Protein AF-A0A8T6UAI8-F1 (afdb_monomer_lite)

pLDDT: mean 90.88, std 8.51, range [58.03, 98.06]

Structure (mmCIF, N/CA/C/O backbone):
data_AF-A0A8T6UAI8-F1
#
_entry.id   AF-A0A8T6UAI8-F1
#
loop_
_atom_site.group_PDB
_atom_site.id
_atom_site.type_symbol
_atom_site.label_atom_id
_atom_site.label_alt_id
_atom_site.label_comp_id
_atom_site.label_asym_id
_atom_site.label_entity_id
_atom_site.label_seq_id
_atom_site.pdbx_PDB_ins_code
_atom_site.Cartn_x
_atom_site.Cartn_y
_atom_site.Cartn_z
_atom_site.occupancy
_atom_site.B_iso_or_equiv
_atom_site.auth_seq_id
_atom_site.auth_comp_id
_atom_site.auth_asym_id
_atom_site.auth_atom_id
_atom_site.pdbx_PDB_model_num
ATOM 1 N N . VAL A 1 1 ? -4.493 13.563 13.092 1.00 75.31 1 VAL A N 1
ATOM 2 C CA . VAL A 1 1 ? -4.515 12.876 11.778 1.00 75.31 1 VAL A CA 1
ATOM 3 C C . VAL A 1 1 ? -5.345 11.618 11.944 1.00 75.31 1 VAL A C 1
ATOM 5 O O . VAL A 1 1 ? -5.047 10.876 12.867 1.00 75.31 1 VAL A O 1
ATOM 8 N N . THR A 1 2 ? -6.385 11.413 11.135 1.00 92.75 2 THR A N 1
ATOM 9 C CA . THR A 1 2 ? -7.278 10.233 11.216 1.00 92.75 2 THR A CA 1
ATOM 10 C C . THR A 1 2 ? -7.070 9.249 10.065 1.00 92.75 2 THR A C 1
ATOM 12 O O . THR A 1 2 ? -7.408 8.078 10.187 1.00 92.75 2 THR A O 1
ATOM 15 N N . ARG A 1 3 ? -6.437 9.697 8.973 1.00 94.94 3 ARG A N 1
ATOM 16 C CA . ARG A 1 3 ? -6.245 8.917 7.752 1.00 94.94 3 ARG A CA 1
ATOM 17 C C . ARG A 1 3 ? -4.869 9.145 7.139 1.00 94.94 3 ARG A C 1
ATOM 19 O O . ARG A 1 3 ? -4.412 10.287 7.072 1.00 94.94 3 ARG A O 1
ATOM 26 N N . MET A 1 4 ? -4.235 8.075 6.667 1.00 97.00 4 MET A N 1
ATOM 27 C CA . MET A 1 4 ? -2.940 8.102 5.977 1.00 97.00 4 MET A CA 1
ATOM 28 C C . MET A 1 4 ? -2.998 7.336 4.651 1.00 97.00 4 MET A C 1
ATOM 30 O O . MET A 1 4 ? -3.772 6.389 4.514 1.00 97.00 4 MET A O 1
ATOM 34 N N . TYR A 1 5 ? -2.157 7.742 3.697 1.00 97.25 5 TYR A N 1
ATOM 35 C CA . TYR A 1 5 ? -2.033 7.132 2.373 1.00 97.25 5 TYR A CA 1
ATOM 36 C C . TYR A 1 5 ? -0.570 6.928 2.015 1.00 97.25 5 TYR A C 1
ATOM 38 O O . TYR A 1 5 ? 0.252 7.809 2.263 1.00 97.25 5 TYR A O 1
ATOM 46 N N . TRP A 1 6 ? -0.260 5.786 1.415 1.00 97.88 6 TRP A N 1
ATOM 47 C CA . TRP A 1 6 ? 1.057 5.500 0.855 1.00 97.88 6 TRP A CA 1
ATOM 48 C C . TRP A 1 6 ? 0.966 4.339 -0.130 1.00 97.88 6 TRP A C 1
ATOM 50 O O . TRP A 1 6 ? -0.097 3.746 -0.329 1.00 97.88 6 TRP A O 1
ATOM 60 N N . THR A 1 7 ? 2.102 4.014 -0.737 1.00 97.31 7 THR A N 1
ATOM 61 C CA . THR A 1 7 ? 2.229 2.920 -1.690 1.00 97.31 7 THR A CA 1
ATOM 62 C C . THR A 1 7 ? 3.210 1.860 -1.216 1.00 97.31 7 THR A C 1
ATOM 64 O O . THR A 1 7 ? 4.179 2.176 -0.526 1.00 97.31 7 THR A O 1
ATOM 67 N N . PHE A 1 8 ? 3.009 0.607 -1.619 1.00 96.50 8 PHE A N 1
ATOM 68 C CA . PHE A 1 8 ? 3.995 -0.456 -1.406 1.00 96.50 8 PHE A CA 1
ATOM 69 C C . PHE A 1 8 ? 4.020 -1.453 -2.575 1.00 96.50 8 PHE A C 1
ATOM 71 O O . PHE A 1 8 ? 3.096 -1.486 -3.386 1.00 96.50 8 PHE A O 1
ATOM 78 N N . ASP A 1 9 ? 5.111 -2.218 -2.686 1.00 95.00 9 ASP A N 1
ATOM 79 C CA . ASP A 1 9 ? 5.275 -3.271 -3.701 1.00 95.00 9 ASP A CA 1
ATOM 80 C C . ASP A 1 9 ? 4.355 -4.471 -3.390 1.00 95.00 9 ASP A C 1
ATOM 82 O O . ASP A 1 9 ? 4.490 -5.051 -2.305 1.00 95.00 9 ASP A O 1
ATOM 86 N N . PRO A 1 10 ? 3.440 -4.866 -4.293 1.00 94.38 10 PRO A N 1
ATOM 87 C CA . PRO A 1 10 ? 2.531 -5.986 -4.060 1.00 94.38 10 PRO A CA 1
ATOM 88 C C . PRO A 1 10 ? 3.240 -7.346 -3.942 1.00 94.38 10 PRO A C 1
ATOM 90 O O . PRO A 1 10 ? 2.698 -8.251 -3.302 1.00 94.38 10 PRO A O 1
ATOM 93 N N . LEU A 1 11 ? 4.433 -7.507 -4.520 1.00 92.62 11 LEU A N 1
ATOM 94 C CA . LEU A 1 11 ? 5.192 -8.762 -4.520 1.00 92.62 11 LEU A CA 1
ATOM 95 C C . LEU A 1 11 ? 6.077 -8.923 -3.273 1.00 92.62 11 LEU A C 1
ATOM 97 O O . LEU A 1 11 ? 6.467 -10.041 -2.920 1.00 92.62 11 LEU A O 1
ATOM 101 N N . GLU A 1 12 ? 6.327 -7.843 -2.532 1.00 93.69 12 GLU A N 1
ATOM 102 C CA . GLU A 1 12 ? 7.044 -7.885 -1.255 1.00 93.69 12 GLU A CA 1
ATOM 103 C C . GLU A 1 12 ? 6.142 -8.411 -0.128 1.00 93.69 12 GLU A C 1
ATOM 105 O O . GLU A 1 12 ? 5.572 -7.664 0.672 1.00 93.69 12 GLU A O 1
ATOM 110 N N . SER A 1 13 ? 6.031 -9.739 -0.032 1.00 95.19 13 SER A N 1
ATOM 111 C CA . SER A 1 13 ? 5.099 -10.445 0.870 1.00 95.19 13 SER A CA 1
ATOM 112 C C . SER A 1 13 ? 5.202 -10.020 2.342 1.00 95.19 13 SER A C 1
ATOM 114 O O . SER A 1 13 ? 4.193 -9.919 3.043 1.00 95.19 13 SER A O 1
ATOM 116 N N . ARG A 1 14 ? 6.415 -9.730 2.837 1.00 96.88 14 ARG A N 1
ATOM 117 C CA . ARG A 1 14 ? 6.613 -9.237 4.214 1.00 96.88 14 ARG A CA 1
ATOM 118 C C . ARG A 1 14 ? 5.996 -7.854 4.410 1.00 96.88 14 ARG A C 1
ATOM 120 O O . ARG A 1 14 ? 5.412 -7.583 5.459 1.00 96.88 14 ARG A O 1
ATOM 127 N N . ASN A 1 15 ? 6.106 -7.004 3.395 1.00 96.31 15 ASN A N 1
ATOM 128 C CA . ASN A 1 15 ? 5.523 -5.672 3.392 1.00 96.31 15 ASN A CA 1
ATOM 129 C C . ASN A 1 15 ? 3.995 -5.765 3.260 1.00 96.31 15 ASN A C 1
ATOM 131 O O . ASN A 1 15 ? 3.277 -5.088 3.991 1.00 96.31 15 ASN A O 1
ATOM 135 N N . ALA A 1 16 ? 3.484 -6.677 2.428 1.00 97.25 16 ALA A N 1
ATOM 136 C CA . ALA A 1 16 ? 2.051 -6.956 2.340 1.00 97.25 16 ALA A CA 1
ATOM 137 C C . ALA A 1 16 ? 1.464 -7.378 3.699 1.00 97.25 16 ALA A C 1
ATOM 139 O O . ALA A 1 16 ? 0.462 -6.815 4.140 1.00 97.25 16 ALA A O 1
ATOM 140 N N . TYR A 1 17 ? 2.120 -8.297 4.415 1.00 97.31 17 TYR A N 1
ATOM 141 C CA . TYR A 1 17 ? 1.679 -8.714 5.749 1.00 97.31 17 TYR A CA 1
ATOM 142 C C . TYR A 1 17 ? 1.683 -7.556 6.760 1.00 97.31 17 TYR A C 1
ATOM 144 O O . TYR A 1 17 ? 0.722 -7.380 7.514 1.00 97.31 17 TYR A O 1
ATOM 152 N N . LEU A 1 18 ? 2.730 -6.725 6.761 1.00 97.19 18 LEU A N 1
ATOM 153 C CA . LEU A 1 18 ? 2.789 -5.537 7.613 1.00 97.19 18 LEU A CA 1
ATOM 154 C C . LEU A 1 18 ? 1.627 -4.576 7.317 1.00 97.19 18 LEU A C 1
ATOM 156 O O . LEU A 1 18 ? 0.858 -4.250 8.220 1.00 97.19 18 LEU A O 1
ATOM 160 N N . ASN A 1 19 ? 1.475 -4.150 6.063 1.00 97.62 19 ASN A N 1
ATOM 161 C CA . ASN A 1 19 ? 0.482 -3.144 5.687 1.00 97.62 19 ASN A CA 1
ATOM 162 C C . ASN A 1 19 ? -0.951 -3.651 5.884 1.00 97.62 19 ASN A C 1
ATOM 164 O O . ASN A 1 19 ? -1.782 -2.956 6.465 1.00 97.62 19 ASN A O 1
ATOM 168 N N . LEU A 1 20 ? -1.251 -4.867 5.429 1.00 96.19 20 LEU A N 1
ATOM 169 C CA . LEU A 1 20 ? -2.630 -5.344 5.334 1.00 96.19 20 LEU A CA 1
ATOM 170 C C . LEU A 1 20 ? -3.105 -6.070 6.591 1.00 96.19 20 LEU A C 1
ATOM 172 O O . LEU A 1 20 ? -4.277 -5.941 6.954 1.00 96.19 20 LEU A O 1
ATOM 176 N N . SER A 1 21 ? -2.220 -6.829 7.244 1.00 95.44 21 SER A N 1
ATOM 177 C CA . SER A 1 21 ? -2.572 -7.665 8.398 1.00 95.44 21 SER A CA 1
ATOM 178 C C . SER A 1 21 ? -2.197 -7.023 9.727 1.00 95.44 21 SER A C 1
ATOM 180 O O . SER A 1 21 ? -2.976 -7.117 10.668 1.00 95.44 21 SER A O 1
ATOM 182 N N . ARG A 1 22 ? -1.023 -6.384 9.830 1.00 95.06 22 ARG A N 1
ATOM 183 C CA . ARG A 1 22 ? -0.560 -5.802 11.105 1.00 95.06 22 ARG A CA 1
ATOM 184 C C . ARG A 1 22 ? -1.089 -4.394 11.328 1.00 95.06 22 ARG A C 1
ATOM 186 O O . ARG A 1 22 ? -1.569 -4.111 12.415 1.00 95.06 22 ARG A O 1
ATOM 193 N N . LEU A 1 23 ? -1.009 -3.532 10.316 1.00 95.19 23 LEU A N 1
ATOM 194 C CA . LEU A 1 23 ? -1.542 -2.170 10.404 1.00 95.19 23 LEU A CA 1
ATOM 195 C C . LEU A 1 23 ? -3.044 -2.125 10.122 1.00 95.19 23 LEU A C 1
ATOM 197 O O . LEU A 1 23 ? -3.744 -1.260 10.632 1.00 95.19 23 LEU A O 1
ATOM 201 N N . GLY A 1 24 ? -3.558 -3.045 9.305 1.00 95.81 24 GLY A N 1
ATOM 202 C CA . GLY A 1 24 ? -4.953 -2.990 8.888 1.00 95.81 24 GLY A CA 1
ATOM 203 C C . GLY A 1 24 ? -5.219 -1.895 7.847 1.00 95.81 24 GLY A C 1
ATOM 204 O O . GLY A 1 24 ? -6.351 -1.414 7.736 1.00 95.81 24 GLY A O 1
ATOM 205 N N . ALA A 1 25 ? -4.222 -1.536 7.034 1.00 97.06 25 ALA A N 1
ATOM 206 C CA . ALA A 1 25 ? -4.433 -0.715 5.847 1.00 97.06 25 ALA A CA 1
ATOM 207 C C . ALA A 1 25 ? -5.239 -1.482 4.781 1.00 97.06 25 ALA A C 1
ATOM 209 O O . ALA A 1 25 ? -5.242 -2.720 4.735 1.00 97.06 25 ALA A O 1
ATOM 210 N N . VAL A 1 26 ? -5.951 -0.743 3.932 1.00 96.94 26 VAL A N 1
ATOM 211 C CA . VAL A 1 26 ? -6.816 -1.281 2.875 1.00 96.94 26 VAL A CA 1
ATOM 212 C C . VAL A 1 26 ? -6.319 -0.793 1.522 1.00 96.94 26 VAL A C 1
ATOM 214 O O . VAL A 1 26 ? -6.151 0.409 1.327 1.00 96.94 26 VAL A O 1
ATOM 217 N N . VAL A 1 27 ? -6.112 -1.721 0.585 1.00 97.81 27 VAL A N 1
ATOM 218 C CA . VAL A 1 27 ? -5.785 -1.398 -0.812 1.00 97.81 27 VAL A CA 1
ATOM 219 C C . VAL A 1 27 ? -6.975 -0.696 -1.455 1.00 97.81 27 VAL A C 1
ATOM 221 O O . VAL A 1 27 ? -8.101 -1.194 -1.401 1.00 97.81 27 VAL A O 1
ATOM 224 N N . ARG A 1 28 ? -6.730 0.478 -2.037 1.00 97.62 28 ARG A N 1
ATOM 225 C CA . ARG A 1 28 ? -7.734 1.262 -2.769 1.00 97.62 28 ARG A CA 1
ATOM 226 C C . ARG A 1 28 ? -7.504 1.248 -4.268 1.00 97.62 28 ARG A C 1
ATOM 228 O O . ARG A 1 28 ? -8.475 1.296 -5.012 1.00 97.62 28 ARG A O 1
ATOM 235 N N . GLU A 1 29 ? -6.250 1.152 -4.689 1.00 97.81 29 GLU A N 1
ATOM 236 C CA . GLU A 1 29 ? -5.879 1.205 -6.097 1.00 97.81 29 GLU A CA 1
ATOM 237 C C . GLU A 1 29 ? -4.649 0.335 -6.366 1.00 97.81 29 GLU A C 1
ATOM 239 O O . GLU A 1 29 ? -3.785 0.157 -5.501 1.00 97.81 29 GLU A O 1
ATOM 244 N N . TYR A 1 30 ? -4.597 -0.203 -7.581 1.00 97.19 30 TYR A N 1
ATOM 245 C CA . TYR A 1 30 ? -3.418 -0.822 -8.164 1.00 97.19 30 TYR A CA 1
ATOM 246 C C . TYR A 1 30 ? -2.880 0.101 -9.256 1.00 97.19 30 TYR A C 1
ATOM 248 O O . TYR A 1 30 ? -3.571 0.356 -10.241 1.00 97.19 30 TYR A O 1
ATOM 256 N N . ALA A 1 31 ? -1.661 0.591 -9.062 1.00 96.75 31 ALA A N 1
ATOM 257 C CA . ALA A 1 31 ? -0.954 1.442 -10.002 1.00 96.75 31 ALA A CA 1
ATOM 258 C C . ALA A 1 31 ? 0.103 0.598 -10.736 1.00 96.75 31 ALA A C 1
ATOM 260 O O . ALA A 1 31 ? 1.117 0.251 -10.118 1.00 96.75 31 ALA A O 1
ATOM 261 N N . PRO A 1 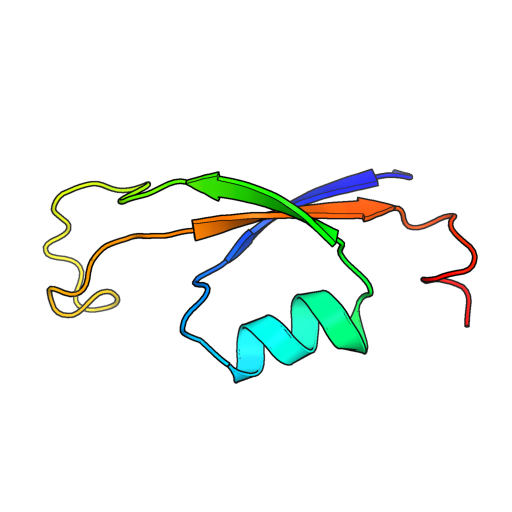32 ? -0.123 0.239 -12.013 1.00 93.94 32 PRO A N 1
ATOM 262 C CA . PRO A 1 32 ? 0.870 -0.479 -12.798 1.00 93.94 32 PRO A CA 1
ATOM 263 C C . PRO A 1 32 ? 2.070 0.424 -13.099 1.00 93.94 32 PRO A C 1
ATOM 265 O O . PRO A 1 32 ? 1.880 1.600 -13.414 1.00 93.94 32 PRO A O 1
ATOM 268 N N . ASP A 1 33 ? 3.281 -0.126 -12.998 1.00 91.12 33 ASP A N 1
ATOM 269 C CA . ASP A 1 33 ? 4.546 0.554 -13.314 1.00 91.12 33 ASP A CA 1
ATOM 270 C C . ASP A 1 33 ? 4.618 2.008 -12.813 1.00 91.12 33 ASP A C 1
ATOM 272 O O . ASP A 1 33 ? 4.925 2.940 -13.560 1.00 91.12 33 ASP A O 1
ATOM 276 N N . MET A 1 34 ? 4.337 2.219 -11.523 1.00 91.81 34 MET A N 1
ATOM 277 C CA . MET A 1 34 ? 4.179 3.552 -10.929 1.00 91.81 34 MET A CA 1
ATOM 278 C C . MET A 1 34 ? 5.396 4.469 -11.131 1.00 91.81 34 MET A C 1
ATOM 280 O O . MET A 1 34 ? 5.255 5.692 -11.164 1.00 91.81 34 MET A O 1
ATOM 284 N N . TYR A 1 35 ? 6.592 3.894 -11.256 1.00 88.56 35 TYR A N 1
ATOM 285 C CA . TYR A 1 35 ? 7.833 4.631 -11.497 1.00 88.56 35 TYR A CA 1
ATOM 286 C C . TYR A 1 35 ? 8.374 4.458 -12.925 1.00 88.56 35 TYR A C 1
ATOM 288 O O . TYR A 1 35 ? 9.440 4.990 -13.233 1.00 88.56 35 TYR A O 1
ATOM 296 N N . GLY A 1 36 ? 7.651 3.748 -13.796 1.00 86.06 36 GLY A N 1
ATOM 297 C CA . GLY A 1 36 ? 8.065 3.442 -15.161 1.00 86.06 36 GLY A CA 1
ATOM 298 C C . GLY A 1 36 ? 9.343 2.600 -15.227 1.00 86.06 36 GLY A C 1
ATOM 299 O O . GLY A 1 36 ? 9.629 1.788 -14.343 1.00 86.06 36 GLY A O 1
ATOM 300 N N . VAL A 1 37 ? 10.123 2.810 -16.292 1.00 78.62 37 VAL A N 1
ATOM 301 C CA . VAL A 1 37 ? 11.428 2.161 -16.471 1.00 78.62 37 VAL A CA 1
ATOM 302 C C . VAL A 1 37 ? 12.396 2.714 -15.431 1.00 78.62 37 VAL A C 1
ATOM 304 O O . VAL A 1 37 ? 12.750 3.892 -15.450 1.00 78.62 37 VAL A O 1
ATOM 307 N N . SER A 1 38 ? 12.813 1.850 -14.511 1.00 73.81 38 SER A N 1
ATOM 308 C CA . SER A 1 38 ? 13.713 2.207 -13.425 1.00 73.81 38 SER A CA 1
ATOM 309 C C . SER A 1 38 ? 14.990 1.379 -13.499 1.00 73.81 38 SER A C 1
ATOM 311 O O . SER A 1 38 ? 14.959 0.171 -13.287 1.00 73.81 38 SER A O 1
ATOM 313 N N . ASP A 1 39 ? 16.128 2.051 -13.675 1.00 75.12 39 ASP A N 1
ATOM 314 C CA . ASP A 1 39 ? 17.465 1.443 -13.550 1.00 75.12 39 ASP A CA 1
ATOM 315 C C . ASP A 1 39 ? 17.900 1.286 -12.081 1.00 75.12 39 ASP A C 1
ATOM 317 O O . ASP A 1 39 ? 19.060 1.011 -11.770 1.00 75.12 39 ASP A O 1
ATOM 321 N N . SER A 1 40 ? 16.974 1.499 -11.140 1.00 80.31 40 SER A N 1
ATOM 322 C CA . SER A 1 40 ? 17.267 1.396 -9.719 1.00 80.31 40 SER A CA 1
ATOM 323 C C . SER A 1 40 ? 17.671 -0.038 -9.358 1.00 80.31 40 SER A C 1
ATOM 325 O O . SER A 1 40 ? 16.901 -0.975 -9.610 1.00 80.31 40 SER A O 1
ATOM 327 N N . PRO A 1 41 ? 18.801 -0.227 -8.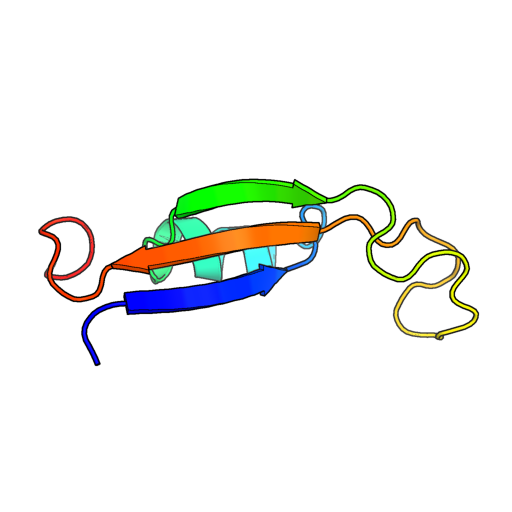648 1.00 76.69 41 PRO A N 1
ATOM 328 C CA . PRO A 1 41 ? 19.182 -1.528 -8.101 1.00 76.69 41 PRO A CA 1
ATOM 329 C C . PRO A 1 41 ? 18.112 -2.130 -7.184 1.00 76.69 41 PRO A C 1
ATOM 331 O O . PRO A 1 41 ? 18.094 -3.340 -6.971 1.00 76.69 41 PRO A O 1
ATOM 334 N N . LEU A 1 42 ? 17.222 -1.296 -6.635 1.00 77.38 42 LEU A N 1
ATOM 335 C CA . LEU A 1 42 ? 16.115 -1.733 -5.793 1.00 77.38 42 LEU A CA 1
ATOM 336 C C . LEU A 1 42 ? 15.094 -2.565 -6.581 1.00 77.38 42 LEU A C 1
ATOM 338 O O . LEU A 1 42 ? 14.620 -3.577 -6.078 1.00 77.38 42 LEU A O 1
ATOM 342 N N . HIS A 1 43 ? 14.787 -2.150 -7.811 1.00 77.50 43 HIS A N 1
ATOM 343 C CA . HIS A 1 43 ? 13.785 -2.800 -8.654 1.00 77.50 43 HIS A CA 1
ATOM 344 C C . HIS A 1 43 ? 14.386 -3.947 -9.480 1.00 77.50 43 HIS A C 1
ATOM 346 O O . HIS A 1 43 ? 13.657 -4.833 -9.902 1.00 77.50 43 HIS A O 1
ATOM 352 N N . ARG A 1 44 ? 15.717 -3.981 -9.677 1.00 77.19 44 ARG A N 1
ATOM 353 C CA . ARG A 1 44 ? 16.451 -5.054 -10.393 1.00 77.19 44 ARG A CA 1
ATOM 354 C C . ARG A 1 44 ? 15.847 -5.426 -11.758 1.00 77.19 44 ARG A C 1
ATOM 356 O O . ARG A 1 44 ? 15.894 -6.587 -12.158 1.00 77.19 44 ARG A O 1
ATOM 363 N N . GLY A 1 45 ? 15.270 -4.451 -12.459 1.00 76.50 45 GLY A N 1
ATOM 364 C CA . GLY A 1 45 ? 14.600 -4.664 -13.745 1.00 76.50 45 GLY A CA 1
ATOM 365 C C . GLY A 1 45 ? 13.205 -5.297 -13.662 1.00 76.50 45 GLY A C 1
ATOM 366 O O . GLY A 1 45 ? 12.639 -5.618 -14.702 1.00 76.50 45 GLY A O 1
ATOM 367 N N . LEU A 1 46 ? 12.642 -5.480 -12.463 1.00 80.62 46 LEU A N 1
ATOM 368 C CA . LEU A 1 46 ? 11.226 -5.804 -12.278 1.00 80.62 46 LEU A CA 1
ATOM 369 C C . LEU A 1 46 ? 10.363 -4.551 -12.482 1.00 80.62 46 LEU A C 1
ATOM 371 O O . LEU A 1 46 ? 10.822 -3.427 -12.259 1.00 80.62 46 LEU A O 1
ATOM 375 N N . GLY A 1 47 ? 9.110 -4.769 -12.891 1.00 84.38 47 GLY A N 1
ATOM 376 C CA . GLY A 1 47 ? 8.099 -3.718 -12.999 1.00 84.38 47 GLY A CA 1
ATOM 377 C C . GLY A 1 47 ? 7.903 -2.985 -11.674 1.00 84.38 47 GLY A C 1
ATOM 378 O O . GLY A 1 47 ? 8.182 -3.515 -10.596 1.00 84.38 47 GLY A O 1
ATOM 379 N N . THR A 1 48 ? 7.445 -1.741 -11.747 1.00 91.88 48 THR A N 1
ATOM 380 C CA . THR A 1 48 ? 7.337 -0.863 -10.567 1.00 91.88 48 THR A CA 1
ATOM 381 C C . THR A 1 48 ? 5.904 -0.734 -10.072 1.00 91.88 48 THR A C 1
ATOM 383 O O . THR A 1 48 ? 5.487 0.329 -9.609 1.00 91.88 48 THR A O 1
ATOM 386 N N . ASP A 1 49 ? 5.158 -1.831 -10.160 1.00 94.31 49 ASP A N 1
ATOM 387 C CA . ASP A 1 49 ? 3.774 -1.930 -9.714 1.00 94.31 49 ASP A CA 1
ATOM 388 C C . ASP A 1 49 ? 3.633 -1.573 -8.233 1.00 94.31 49 ASP A C 1
ATOM 390 O O . ASP A 1 49 ? 4.462 -1.938 -7.390 1.00 94.31 49 ASP A O 1
ATOM 394 N N . ARG A 1 50 ? 2.561 -0.857 -7.889 1.00 96.25 50 ARG A N 1
ATOM 395 C CA . ARG A 1 50 ? 2.284 -0.443 -6.512 1.00 96.25 50 ARG A CA 1
ATOM 396 C C . ARG A 1 50 ? 0.826 -0.624 -6.145 1.00 96.25 50 ARG A C 1
ATOM 398 O O . ARG A 1 50 ? -0.075 -0.260 -6.894 1.00 96.25 50 ARG A O 1
ATOM 405 N N . PHE A 1 51 ? 0.590 -1.085 -4.922 1.00 98.06 51 PHE A N 1
ATOM 406 C CA . PHE A 1 51 ? -0.695 -0.863 -4.273 1.00 98.06 51 PHE A CA 1
ATOM 407 C C . PHE A 1 51 ? -0.700 0.486 -3.579 1.00 98.06 51 PHE A C 1
ATOM 409 O O . PHE A 1 51 ? 0.188 0.764 -2.775 1.00 98.06 51 PHE A O 1
ATOM 416 N N . VAL A 1 52 ? -1.736 1.280 -3.838 1.00 97.94 52 VAL A N 1
ATOM 417 C CA . VAL A 1 52 ? -2.070 2.468 -3.054 1.00 97.94 52 VAL A CA 1
ATOM 418 C C . VAL A 1 52 ? -2.994 2.032 -1.928 1.00 97.94 52 VAL A C 1
ATOM 420 O O . VAL A 1 52 ? -4.068 1.467 -2.168 1.00 97.94 52 VAL A O 1
ATOM 423 N N . VAL A 1 53 ? -2.581 2.282 -0.690 1.00 98.06 53 VAL A N 1
ATOM 424 C CA . VAL A 1 53 ? -3.351 1.911 0.497 1.00 98.06 53 VAL A CA 1
ATOM 425 C C . VAL A 1 53 ? -3.827 3.126 1.266 1.00 98.06 53 VAL A C 1
ATOM 427 O O . VAL A 1 53 ? -3.213 4.192 1.249 1.00 98.06 53 VAL A O 1
ATOM 430 N N . THR A 1 54 ? -4.923 2.929 1.988 1.00 97.88 54 THR A N 1
ATOM 431 C CA . THR A 1 54 ? -5.4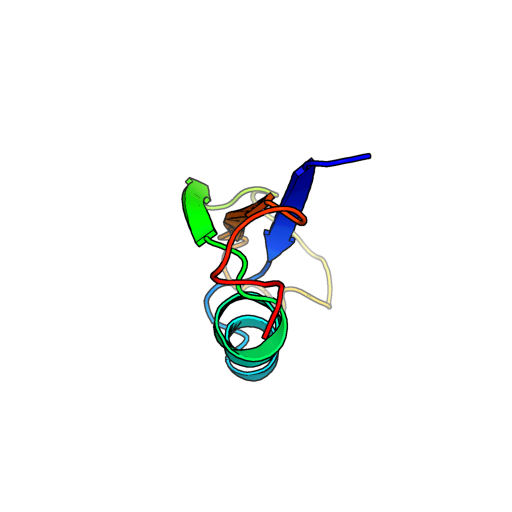23 3.859 2.994 1.00 97.88 54 THR A CA 1
ATOM 432 C C . THR A 1 54 ? -5.420 3.183 4.350 1.00 97.88 54 THR A C 1
ATOM 434 O O . THR A 1 54 ? -5.883 2.048 4.482 1.00 97.88 54 THR A O 1
ATOM 437 N N . TRP A 1 55 ? -4.957 3.899 5.366 1.00 97.19 55 TRP A N 1
ATOM 438 C CA . TRP A 1 55 ? -5.049 3.478 6.756 1.00 97.19 55 TRP A CA 1
ATOM 439 C C . TRP A 1 55 ? -5.928 4.448 7.534 1.00 97.19 55 TRP A C 1
ATOM 441 O O . TRP A 1 55 ? -5.573 5.612 7.716 1.00 97.19 55 TRP A O 1
ATOM 451 N N . GLU A 1 56 ? -7.096 3.949 7.931 1.00 95.44 56 GLU A N 1
ATOM 452 C CA . GLU A 1 56 ?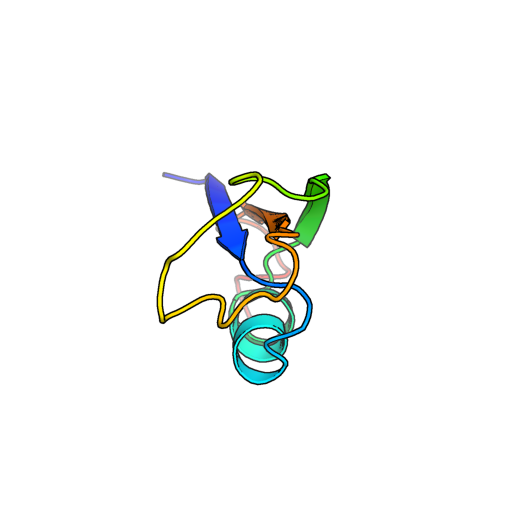 -8.110 4.667 8.705 1.00 95.44 56 GLU A CA 1
ATOM 453 C C . GLU A 1 56 ? -7.907 4.333 10.189 1.00 95.44 56 GLU A C 1
ATOM 455 O O . GLU A 1 56 ? -8.285 3.252 10.657 1.00 95.44 56 GLU A O 1
ATOM 460 N N . LEU A 1 57 ? -7.242 5.239 10.907 1.00 93.38 57 LEU A N 1
ATOM 461 C CA . LEU A 1 57 ? -6.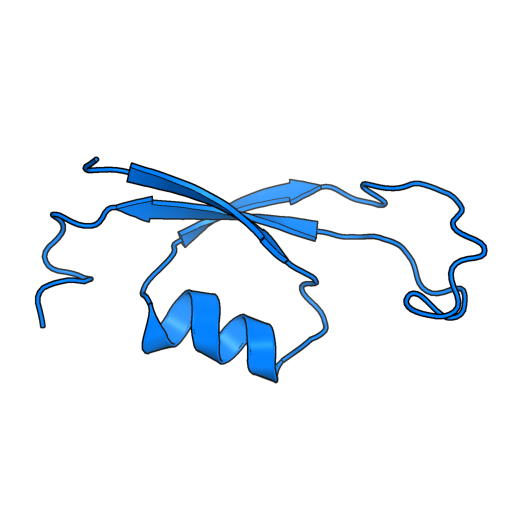706 5.014 12.256 1.00 93.38 57 LEU A CA 1
ATOM 462 C C . LEU A 1 57 ? -7.799 4.861 13.321 1.00 93.38 57 LEU A C 1
ATOM 464 O O . LEU A 1 57 ? -7.569 4.245 14.358 1.00 93.38 57 LEU A O 1
ATOM 468 N N . ASP A 1 58 ? -8.975 5.428 13.077 1.00 93.38 58 ASP A N 1
ATOM 469 C CA . ASP A 1 58 ? -10.115 5.494 13.996 1.00 93.38 58 ASP A CA 1
ATOM 470 C C . ASP A 1 58 ? -11.167 4.400 13.747 1.00 93.38 58 ASP A C 1
ATOM 472 O O . ASP A 1 58 ? -12.247 4.413 14.338 1.00 93.38 58 ASP A O 1
ATOM 476 N N . THR A 1 59 ? -10.855 3.411 12.906 1.00 90.31 59 THR A N 1
ATOM 477 C CA . THR A 1 59 ? -11.768 2.299 12.620 1.00 90.31 59 THR A CA 1
ATOM 478 C C . THR A 1 59 ? -11.583 1.133 13.585 1.00 90.31 59 THR A C 1
ATOM 480 O O . THR A 1 59 ? -10.477 0.835 14.037 1.00 90.31 59 THR A O 1
ATOM 483 N N . ALA A 1 60 ? -12.662 0.381 13.822 1.00 87.94 60 ALA A N 1
ATOM 484 C CA . ALA A 1 60 ? -12.629 -0.838 14.637 1.00 87.94 60 ALA A CA 1
ATOM 485 C C . ALA A 1 60 ? -11.601 -1.876 14.143 1.00 87.94 60 ALA A C 1
ATOM 487 O O . ALA A 1 60 ? -11.117 -2.684 14.924 1.00 87.94 60 ALA A O 1
ATOM 488 N N . ARG A 1 61 ? -11.235 -1.841 12.852 1.00 86.75 61 ARG A N 1
ATOM 489 C CA . ARG A 1 61 ? -10.201 -2.709 12.272 1.00 86.75 61 ARG A CA 1
ATOM 490 C C . ARG A 1 61 ? -8.810 -2.460 12.866 1.00 86.75 61 ARG A C 1
ATOM 492 O O . ARG A 1 61 ? -7.997 -3.377 12.874 1.00 86.75 61 ARG A O 1
ATOM 499 N N . VAL A 1 62 ? -8.533 -1.231 13.297 1.00 88.12 62 VAL A N 1
ATOM 500 C CA . VAL A 1 62 ? -7.212 -0.783 13.769 1.00 88.12 62 VAL A CA 1
ATOM 501 C C . VAL A 1 62 ? -7.151 -0.702 15.299 1.00 88.12 62 VAL A C 1
ATOM 503 O O . VAL A 1 62 ? -6.088 -0.903 15.871 1.00 88.12 62 VAL A O 1
ATOM 506 N N . GLN A 1 63 ? -8.280 -0.450 15.965 1.00 80.69 63 GLN A N 1
ATOM 507 C CA . GLN A 1 63 ? -8.388 -0.222 17.417 1.00 80.69 63 GLN A CA 1
ATOM 508 C C . GLN A 1 63 ? -8.433 -1.513 18.272 1.00 80.69 63 GLN A C 1
ATOM 510 O O . GLN A 1 63 ? -9.042 -1.510 19.340 1.00 80.69 63 GLN A O 1
ATOM 515 N N . ALA A 1 64 ? -7.856 -2.61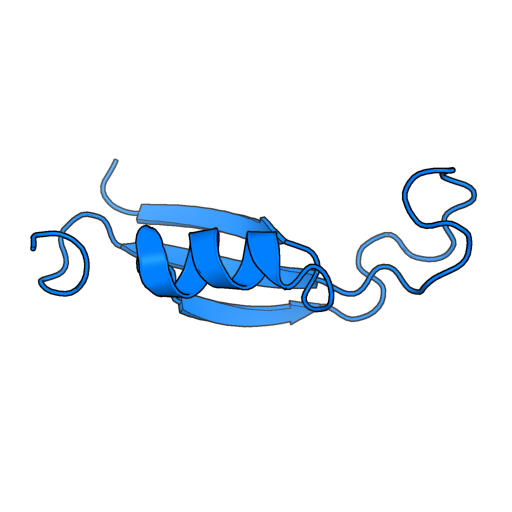9 17.791 1.00 58.03 64 ALA A N 1
ATOM 516 C CA . ALA A 1 64 ? -7.882 -3.917 18.478 1.00 58.03 64 ALA A CA 1
ATOM 517 C C . ALA A 1 64 ? -6.943 -3.985 19.693 1.00 58.03 64 ALA A C 1
ATOM 519 O O . ALA A 1 64 ? -5.813 -3.451 19.602 1.00 58.03 64 ALA A O 1
#

Radius of gyration: 13.27 Å; chains: 1; bounding box: 32×23×35 Å

Secondary structure (DSSP, 8-state):
--EEEEEE-TT-HHHHIIIIIIS--EEEEEETTTT-S---TTTTT----EEEEEEETTSTTT--

Foldseek 3Di:
DQKDKDKDDPPPVVVCCCQCPVQNWDFDDKDWQVVPQDPDPVCVRPRPIITMTMRGCPDPSRPD

Sequence (64 aa):
VTRMYWTFDPLESRNAYLNLSRLGAVVREYAPDMYGVSDSPLHRGLGTDRFVVTWELDTARVQA